Protein AF-B9RY18-F1 (afdb_monomer_lite)

InterPro domains:
  IPR007378 Tic22-like [PF04278] (4-85)
  IPR007378 Tic22-like [PTHR33926] (4-86)

Organism: Ricinus communis (NCBI:txid3988)

Sequence (88 aa):
MFEFQSRSLVLKSENKSYRPVFFRKEDLEKSLLRASRQQKKLNPAFRQGDIQVAVFEEIIKSMKESSTSTWDDVVFIPPGFDVSTGTA

pLDDT: mean 84.53, std 12.66, range [35.47, 96.19]

Foldseek 3Di:
DKKKFFPLDWADDDPDIATEIEPDPVLRVVRQVVVCVVVVHDRCCVPPPRIDMDDPVVVVVCVVVDPDCPCVRYDYAYPPRNRDRDDD

Secondary structure (DSSP, 8-state):
-EEEEETT--EEETTEEEEEEES-HHHHHHHHHHHHHHTTS--GGGSTT-EEEEEHHHHHHHHHH--SGGGTTEEEE-TT----PPP-

Radius of gyration: 13.24 Å; chains: 1; bounding box: 27×28×33 Å

Structure (mmCIF, N/CA/C/O backbone):
data_AF-B9RY18-F1
#
_entry.id   AF-B9RY18-F1
#
loop_
_atom_site.group_PDB
_atom_site.id
_atom_site.type_symbol
_atom_site.label_atom_id
_atom_site.label_alt_id
_atom_site.label_comp_id
_atom_site.label_asym_id
_atom_site.label_entity_id
_atom_site.label_seq_id
_atom_site.pdbx_PDB_ins_code
_atom_site.Cartn_x
_atom_site.Cartn_y
_atom_site.Cartn_z
_atom_site.occupancy
_atom_site.B_iso_or_equiv
_atom_site.auth_seq_id
_atom_site.auth_comp_id
_atom_site.auth_asym_id
_atom_site.auth_atom_id
_atom_site.pdbx_PDB_model_num
ATOM 1 N N . MET A 1 1 ? 7.121 -7.382 -8.811 1.00 90.06 1 MET A N 1
ATOM 2 C CA . MET A 1 1 ? 6.567 -7.496 -7.431 1.00 90.06 1 MET A CA 1
ATOM 3 C C . MET A 1 1 ? 5.075 -7.172 -7.488 1.00 90.06 1 MET A C 1
ATOM 5 O O . MET A 1 1 ? 4.701 -6.409 -8.370 1.00 90.06 1 MET A O 1
ATOM 9 N N . PHE A 1 2 ? 4.213 -7.767 -6.653 1.00 93.88 2 PHE A N 1
ATOM 10 C CA . PHE A 1 2 ? 2.777 -7.442 -6.666 1.00 93.88 2 PHE A CA 1
ATOM 11 C C . PHE A 1 2 ? 2.413 -6.487 -5.536 1.00 93.88 2 PHE A C 1
ATOM 13 O O . PHE A 1 2 ? 2.802 -6.710 -4.394 1.00 93.88 2 PHE A O 1
ATOM 20 N N . GLU A 1 3 ? 1.599 -5.497 -5.874 1.00 95.44 3 GLU A N 1
ATOM 21 C CA . GLU A 1 3 ? 0.999 -4.553 -4.947 1.00 95.44 3 GLU A CA 1
ATOM 22 C C . GLU A 1 3 ? -0.496 -4.814 -4.793 1.00 95.44 3 GLU A C 1
ATOM 24 O O . GLU A 1 3 ? -1.181 -5.208 -5.743 1.00 95.44 3 GLU A O 1
ATOM 29 N N . PHE A 1 4 ? -1.011 -4.529 -3.603 1.00 94.75 4 PHE A N 1
ATOM 30 C CA . PHE A 1 4 ? -2.398 -4.737 -3.221 1.00 94.75 4 PHE A CA 1
ATOM 31 C C . PHE A 1 4 ? -3.039 -3.414 -2.809 1.00 94.75 4 PHE A C 1
ATOM 33 O O . PHE A 1 4 ? -2.487 -2.657 -2.012 1.0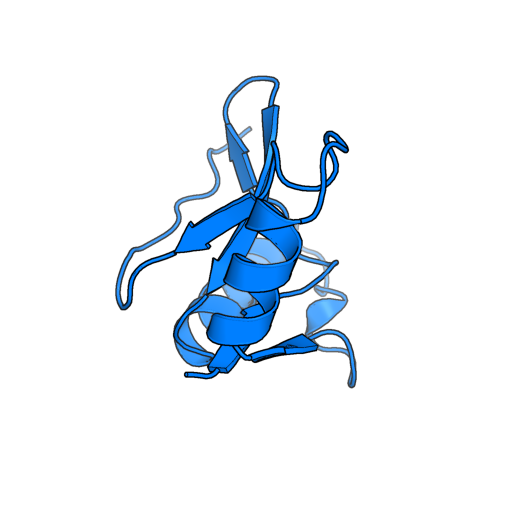0 94.75 4 PHE A O 1
ATOM 40 N N . GLN A 1 5 ? -4.238 -3.143 -3.313 1.00 92.88 5 GLN A N 1
ATOM 41 C CA . GLN A 1 5 ? -5.009 -1.952 -2.951 1.00 92.88 5 GLN A CA 1
ATOM 42 C C . GLN A 1 5 ? -6.501 -2.271 -2.843 1.00 92.88 5 GLN A C 1
ATOM 44 O O . GLN A 1 5 ? -6.972 -3.291 -3.345 1.00 92.88 5 GLN A O 1
ATOM 49 N N . SER A 1 6 ? -7.260 -1.376 -2.219 1.00 90.81 6 SER A N 1
ATOM 50 C CA . SER A 1 6 ? -8.719 -1.456 -2.127 1.00 90.81 6 SER A CA 1
ATOM 51 C C . SER A 1 6 ? -9.314 -0.058 -2.261 1.00 90.81 6 SER A C 1
ATOM 53 O O . SER A 1 6 ? -8.827 0.890 -1.648 1.00 90.81 6 SER A O 1
ATOM 55 N N . ARG A 1 7 ? -10.404 0.074 -3.028 1.00 87.44 7 ARG A N 1
ATOM 56 C CA . ARG A 1 7 ? -11.156 1.343 -3.134 1.00 87.44 7 ARG A CA 1
ATOM 57 C C . ARG A 1 7 ? -11.944 1.662 -1.863 1.00 87.44 7 ARG A C 1
ATOM 59 O O . ARG A 1 7 ? -12.365 2.798 -1.667 1.00 87.44 7 ARG A O 1
ATOM 66 N N . SER A 1 8 ? -12.135 0.662 -1.011 1.00 86.06 8 SER A N 1
ATOM 67 C CA . SER A 1 8 ? -12.827 0.769 0.269 1.00 86.06 8 SER A CA 1
ATOM 68 C C . SER A 1 8 ? -11.901 1.225 1.406 1.00 86.06 8 SER A C 1
ATOM 70 O O . SER A 1 8 ? -12.363 1.409 2.535 1.00 86.06 8 SER A O 1
ATOM 72 N N . LEU A 1 9 ? -10.605 1.432 1.131 1.00 87.81 9 LEU A N 1
ATOM 73 C CA . LEU A 1 9 ? -9.628 1.916 2.100 1.00 87.81 9 LEU A CA 1
ATOM 74 C C . LEU A 1 9 ? -9.024 3.249 1.659 1.00 87.81 9 LEU A C 1
ATOM 76 O O . LEU A 1 9 ? -8.397 3.356 0.611 1.00 87.81 9 LEU A O 1
ATOM 80 N N . VAL A 1 10 ? -9.171 4.258 2.511 1.00 89.12 10 VAL A N 1
ATOM 81 C CA . VAL A 1 10 ? -8.561 5.577 2.339 1.00 89.12 10 VAL A CA 1
ATOM 82 C C . VAL A 1 10 ? -7.925 5.968 3.662 1.00 89.12 10 VAL A C 1
ATOM 84 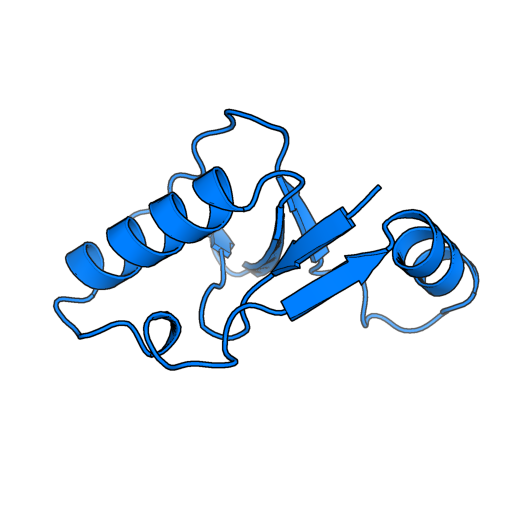O O . VAL A 1 10 ? -8.550 5.838 4.719 1.00 89.12 10 VAL A O 1
ATOM 87 N N . LEU A 1 11 ? -6.686 6.450 3.612 1.00 88.38 11 LEU A N 1
ATOM 88 C CA . LEU A 1 11 ? -6.008 7.007 4.775 1.00 88.38 11 LEU A CA 1
ATOM 89 C C . LEU A 1 11 ? -6.330 8.485 4.872 1.00 88.38 11 LEU A C 1
ATOM 91 O O . LEU A 1 11 ? -6.215 9.206 3.889 1.00 88.38 11 LEU A O 1
ATOM 95 N N . LYS A 1 12 ? -6.714 8.942 6.057 1.00 87.06 12 LYS A N 1
ATOM 96 C CA . LYS A 1 12 ? -6.936 10.362 6.317 1.00 87.06 12 LYS A CA 1
ATOM 97 C C . LYS A 1 12 ? -5.860 10.861 7.263 1.00 87.06 12 LYS A C 1
ATOM 99 O O . LYS A 1 12 ? -5.639 10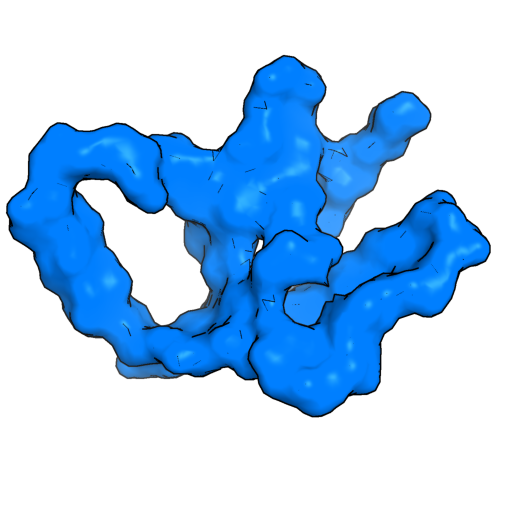.252 8.307 1.00 87.06 12 LYS A O 1
ATOM 104 N N . SER A 1 13 ? -5.217 11.957 6.884 1.00 83.56 13 SER A N 1
ATOM 105 C CA . SER A 1 13 ? -4.320 12.719 7.744 1.00 83.56 13 SER A CA 1
ATOM 106 C C . SER A 1 13 ? -4.693 14.182 7.609 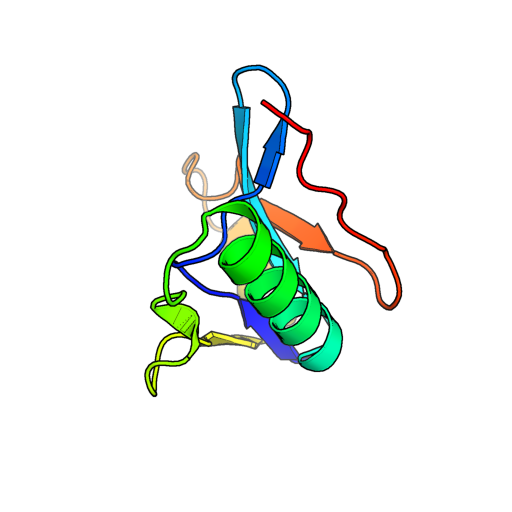1.00 83.56 13 SER A C 1
ATOM 108 O O . SER A 1 13 ? -4.601 14.742 6.515 1.00 83.56 13 SER A O 1
ATOM 110 N N . GLU A 1 14 ? -5.132 14.783 8.712 1.00 83.38 14 GLU A N 1
ATOM 111 C CA . GLU A 1 14 ? -5.635 16.159 8.740 1.00 83.38 14 GLU A CA 1
ATOM 112 C C . GLU A 1 14 ? -6.706 16.382 7.649 1.00 83.38 14 GLU A C 1
ATOM 114 O O . GLU A 1 14 ? -7.732 15.703 7.634 1.00 83.38 14 GLU A O 1
ATOM 119 N N . ASN A 1 15 ? -6.444 17.287 6.701 1.00 85.50 15 ASN A N 1
ATOM 120 C CA . ASN A 1 15 ? -7.340 17.636 5.597 1.00 85.50 15 ASN A CA 1
ATOM 121 C C . ASN A 1 15 ? -7.024 16.895 4.288 1.00 85.50 15 ASN A C 1
ATOM 123 O O . ASN A 1 15 ? -7.573 17.238 3.241 1.00 85.50 15 ASN A O 1
ATOM 127 N N . LYS A 1 16 ? -6.132 15.897 4.318 1.00 88.81 16 LYS A N 1
ATOM 128 C CA . LYS A 1 16 ? -5.738 15.123 3.136 1.00 88.81 16 LYS A CA 1
ATOM 129 C C . LYS A 1 16 ? -6.166 13.668 3.249 1.00 88.81 16 LYS A C 1
ATOM 131 O O . LYS A 1 16 ? -6.135 13.053 4.316 1.00 88.81 16 LYS A O 1
ATOM 136 N N . SER A 1 17 ? -6.580 13.131 2.109 1.00 90.75 17 SER A N 1
ATOM 137 C CA . SER A 1 17 ? -6.904 11.723 1.923 1.00 90.75 17 SER A CA 1
ATOM 138 C C . SER A 1 17 ? -5.868 11.104 0.997 1.00 90.75 17 SER A C 1
ATOM 140 O O . SER A 1 17 ? -5.500 11.729 0.009 1.00 90.75 17 SER A O 1
ATOM 142 N N . TYR A 1 18 ? -5.420 9.898 1.322 1.00 92.00 18 TYR A N 1
ATOM 143 C CA . TYR A 1 18 ? -4.422 9.157 0.564 1.00 92.00 18 TYR A CA 1
ATOM 144 C C . TYR A 1 18 ? -4.939 7.762 0.226 1.00 92.00 18 TYR A C 1
ATOM 146 O O . TYR A 1 18 ? -5.638 7.132 1.029 1.00 92.00 18 TYR A O 1
ATOM 154 N N . ARG A 1 19 ? -4.563 7.268 -0.952 1.00 92.94 19 ARG A N 1
ATOM 155 C CA . ARG A 1 19 ? -4.821 5.909 -1.423 1.00 92.94 19 ARG A CA 1
ATOM 156 C C . ARG A 1 19 ? -3.623 5.020 -1.091 1.00 92.94 19 ARG A C 1
ATOM 158 O O . ARG A 1 19 ? -2.566 5.172 -1.707 1.00 92.94 19 ARG A O 1
ATOM 165 N N . PRO A 1 20 ? -3.760 4.111 -0.113 1.00 93.94 20 PRO A N 1
ATOM 166 C CA . PRO A 1 20 ? -2.667 3.238 0.270 1.00 93.94 20 PRO A CA 1
ATOM 167 C C . PRO A 1 20 ? -2.488 2.087 -0.725 1.00 93.94 20 PRO A C 1
ATOM 169 O O . PRO A 1 20 ? -3.461 1.466 -1.159 1.00 93.94 20 PRO A O 1
ATOM 172 N N . VAL A 1 21 ? -1.231 1.776 -1.025 1.00 95.31 21 VAL A N 1
ATOM 173 C CA . VAL A 1 21 ? -0.794 0.635 -1.835 1.00 95.31 21 VAL A CA 1
ATOM 174 C C . VAL A 1 21 ? 0.133 -0.225 -0.980 1.00 95.31 21 VAL A C 1
ATOM 176 O O . VAL A 1 21 ? 1.109 0.278 -0.431 1.00 95.31 21 VAL A O 1
ATOM 179 N N . PHE A 1 22 ? -0.196 -1.503 -0.814 1.00 95.31 22 PHE A N 1
ATOM 180 C CA . PHE A 1 22 ? 0.486 -2.412 0.105 1.00 95.31 22 PHE A CA 1
ATOM 181 C C . PHE A 1 22 ? 1.323 -3.444 -0.646 1.00 95.31 22 PHE A C 1
ATOM 183 O O . PHE A 1 22 ? 0.797 -4.151 -1.501 1.00 95.31 22 PHE A O 1
ATOM 190 N N . PHE A 1 23 ? 2.559 -3.658 -0.192 1.00 95.06 23 PHE A N 1
ATOM 191 C CA . PHE A 1 23 ? 3.427 -4.738 -0.686 1.00 95.06 23 PHE A CA 1
ATOM 192 C C . PHE A 1 23 ? 2.972 -6.137 -0.240 1.00 95.06 23 PHE A C 1
ATOM 194 O O . PHE A 1 23 ? 3.471 -7.158 -0.715 1.00 95.06 23 PHE A O 1
ATOM 201 N N . ARG A 1 24 ? 2.058 -6.199 0.735 1.00 94.00 24 ARG A N 1
ATOM 202 C CA . ARG A 1 24 ? 1.608 -7.427 1.390 1.00 94.00 24 ARG A CA 1
ATOM 203 C C . ARG A 1 24 ? 0.095 -7.451 1.523 1.00 94.00 24 ARG A C 1
ATOM 205 O O . ARG A 1 24 ? -0.506 -6.535 2.087 1.00 94.00 24 ARG A O 1
ATOM 212 N N . LYS A 1 25 ? -0.519 -8.526 1.034 1.00 92.38 25 LYS A N 1
ATOM 213 C CA . LYS A 1 25 ? -1.972 -8.724 1.091 1.00 92.38 25 LYS A CA 1
ATOM 214 C C . LYS A 1 25 ? -2.472 -8.749 2.532 1.00 92.38 25 LYS A C 1
ATOM 216 O O . LYS A 1 25 ? -3.507 -8.157 2.822 1.00 92.38 25 LYS A O 1
ATOM 221 N N . GLU A 1 26 ? -1.717 -9.375 3.432 1.00 92.56 26 GLU A N 1
ATOM 222 C CA . GLU A 1 26 ? -2.072 -9.471 4.846 1.00 92.56 26 GLU A CA 1
ATOM 223 C C . GLU A 1 26 ? -2.130 -8.101 5.538 1.00 92.56 26 GLU A C 1
ATOM 225 O O . GLU A 1 26 ? -2.982 -7.883 6.402 1.00 92.56 26 GLU A O 1
ATOM 230 N N . ASP A 1 27 ? -1.277 -7.156 5.128 1.00 92.38 27 ASP A N 1
ATOM 231 C CA . ASP A 1 27 ? -1.259 -5.808 5.696 1.00 92.38 27 ASP A CA 1
ATOM 232 C C . ASP A 1 27 ? -2.500 -5.021 5.235 1.00 92.38 27 ASP A C 1
ATOM 234 O O . ASP A 1 27 ? -3.172 -4.395 6.060 1.00 92.38 27 ASP A O 1
ATOM 238 N N . LEU A 1 28 ? -2.886 -5.145 3.957 1.00 91.50 28 LEU A N 1
ATOM 239 C CA . LEU A 1 28 ? -4.135 -4.577 3.437 1.00 91.50 28 LEU A CA 1
ATOM 240 C C . LEU A 1 28 ? -5.361 -5.150 4.167 1.00 91.50 28 LEU A C 1
ATOM 242 O O . LEU A 1 28 ? -6.224 -4.399 4.628 1.00 91.50 28 LEU A O 1
ATOM 246 N N . GLU A 1 29 ? -5.446 -6.475 4.299 1.00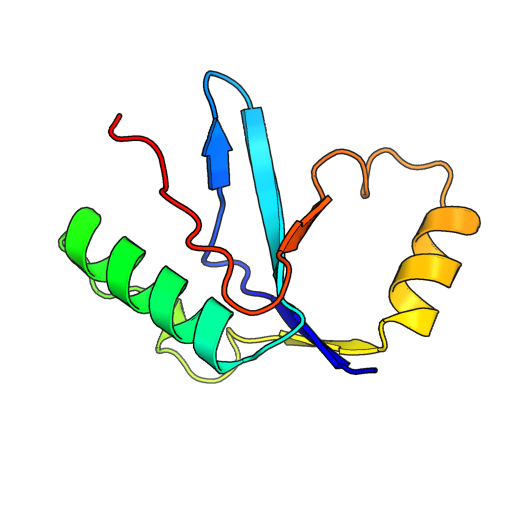 89.81 29 GLU A N 1
ATOM 247 C CA . GLU A 1 29 ? -6.568 -7.155 4.960 1.00 89.81 29 GLU A CA 1
ATOM 248 C C . GLU A 1 29 ? -6.700 -6.749 6.435 1.00 89.81 29 GLU A C 1
ATOM 250 O O . GLU A 1 29 ? -7.808 -6.479 6.915 1.00 89.81 29 GLU A O 1
ATOM 255 N N . LYS A 1 30 ? -5.575 -6.622 7.151 1.00 89.75 30 LYS A N 1
ATOM 256 C CA . LYS A 1 30 ? -5.545 -6.128 8.534 1.00 89.75 30 LYS A CA 1
ATOM 257 C C . LYS A 1 30 ? -6.073 -4.693 8.626 1.00 89.75 30 LYS A C 1
ATOM 259 O O . LYS A 1 30 ? -6.905 -4.405 9.496 1.00 89.75 30 LYS A O 1
ATOM 264 N N . SER A 1 31 ? -5.643 -3.800 7.731 1.00 88.56 31 SER A N 1
ATOM 265 C CA . SER A 1 31 ? -6.128 -2.414 7.686 1.00 88.56 31 SER A CA 1
ATOM 266 C C . SER A 1 31 ? -7.627 -2.333 7.382 1.00 88.56 31 SER A C 1
ATOM 268 O O . SER A 1 31 ? -8.346 -1.577 8.041 1.00 88.56 31 SER A O 1
ATOM 270 N N . LEU A 1 32 ? -8.131 -3.153 6.456 1.00 87.25 32 LEU A N 1
ATOM 271 C CA . LEU A 1 32 ? -9.555 -3.235 6.117 1.00 87.25 32 LEU A CA 1
ATOM 272 C C . LEU A 1 32 ? -10.416 -3.715 7.289 1.00 87.25 32 LEU A C 1
ATOM 274 O O . LEU A 1 32 ? -11.468 -3.126 7.571 1.00 87.25 32 LEU A O 1
ATOM 278 N N . LEU A 1 33 ? -9.955 -4.747 8.000 1.00 85.81 33 LEU A N 1
ATOM 279 C CA . LEU A 1 33 ? -10.613 -5.262 9.198 1.00 85.81 33 LEU A CA 1
ATOM 280 C C . LEU A 1 33 ? -10.657 -4.205 10.307 1.00 85.81 33 LEU A C 1
ATOM 282 O O . LEU A 1 33 ? -11.703 -4.001 10.929 1.00 85.81 33 LEU A O 1
ATOM 286 N N . ARG A 1 34 ? -9.544 -3.498 10.536 1.00 84.81 34 ARG A N 1
ATOM 287 C CA . ARG A 1 34 ? -9.469 -2.405 11.516 1.00 84.81 34 ARG A CA 1
ATOM 288 C C . ARG A 1 34 ? -10.440 -1.275 11.165 1.00 84.81 34 ARG A C 1
ATOM 290 O O . ARG A 1 34 ? -11.206 -0.856 12.032 1.00 84.81 34 ARG A O 1
ATOM 297 N N . ALA A 1 35 ? -10.469 -0.842 9.904 1.00 83.00 35 ALA A N 1
ATOM 298 C CA . ALA A 1 35 ? -11.385 0.195 9.431 1.00 83.00 35 ALA A CA 1
ATOM 299 C C . ALA A 1 35 ? -12.862 -0.212 9.596 1.00 83.00 35 ALA A C 1
ATOM 301 O O . ALA A 1 35 ? -13.669 0.588 10.070 1.00 83.00 35 ALA A O 1
ATOM 302 N N . SER A 1 36 ? -13.208 -1.472 9.298 1.00 81.62 36 SER A N 1
ATOM 303 C CA . SER A 1 36 ? -14.562 -2.013 9.510 1.00 81.62 36 SER A CA 1
ATOM 304 C C . SER A 1 36 ? -15.003 -1.890 10.970 1.00 81.62 36 SER A C 1
ATOM 306 O O . SER A 1 36 ? -16.105 -1.419 11.260 1.00 81.62 36 SER A O 1
ATOM 308 N N . ARG A 1 37 ? -14.118 -2.281 11.898 1.00 83.31 37 ARG A N 1
ATOM 309 C CA . ARG A 1 37 ? -14.379 -2.224 13.343 1.00 83.31 37 ARG A CA 1
ATOM 310 C C . ARG A 1 37 ? -14.574 -0.788 13.823 1.00 83.31 37 ARG A C 1
ATOM 312 O O . ARG A 1 37 ? -15.510 -0.528 14.573 1.00 83.31 37 ARG A O 1
ATOM 319 N N . GLN A 1 38 ? -13.735 0.142 13.366 1.00 79.19 38 GLN A N 1
ATOM 320 C CA . GLN A 1 38 ? -13.835 1.557 13.738 1.00 79.19 38 GLN A CA 1
ATOM 321 C C . GLN A 1 38 ? -15.134 2.203 13.245 1.00 79.19 38 GLN A C 1
ATOM 323 O O . GLN A 1 38 ? -15.777 2.937 13.989 1.00 79.19 38 GLN A O 1
ATOM 328 N N . GLN A 1 39 ? -15.555 1.903 12.015 1.00 75.19 39 GLN A N 1
ATOM 329 C CA . GLN A 1 39 ? -16.762 2.489 11.428 1.00 75.19 39 GLN A CA 1
ATOM 330 C C . GLN A 1 39 ? -18.064 1.831 11.918 1.00 75.19 39 GLN A C 1
ATOM 332 O O . GLN A 1 39 ? -19.143 2.273 11.523 1.00 75.19 39 GLN A O 1
ATOM 337 N N . LYS A 1 40 ? -17.983 0.773 12.748 1.00 74.00 40 LYS A N 1
ATOM 338 C CA . LYS A 1 40 ? -19.117 -0.074 13.178 1.00 74.00 40 LYS A CA 1
ATOM 339 C C . LYS A 1 40 ? -20.016 -0.509 12.008 1.00 74.00 40 LYS A C 1
ATOM 341 O O . LYS A 1 40 ? -21.224 -0.671 12.158 1.00 74.00 40 LYS A O 1
ATOM 346 N N . LYS A 1 41 ? -19.422 -0.679 10.828 1.00 69.50 41 LYS A N 1
ATOM 347 C CA . LYS A 1 41 ? -20.094 -1.064 9.585 1.00 69.50 41 LYS A CA 1
ATOM 348 C C . LYS A 1 41 ? -19.321 -2.205 8.945 1.00 69.50 41 LYS A C 1
ATOM 350 O O . LYS A 1 41 ? -18.094 -2.269 9.041 1.00 69.50 41 LYS A O 1
ATOM 355 N N . LEU A 1 42 ? -20.047 -3.095 8.275 1.00 65.44 42 LEU A N 1
ATOM 356 C CA . LEU A 1 42 ? -19.442 -4.095 7.401 1.00 65.44 42 LEU A CA 1
ATOM 357 C C . LEU A 1 42 ? -18.656 -3.363 6.315 1.00 65.44 42 LEU A C 1
ATOM 359 O O . LEU A 1 42 ? -19.235 -2.595 5.545 1.00 65.44 42 LEU A O 1
ATOM 363 N N . ASN A 1 43 ? -17.339 -3.570 6.285 1.00 66.12 43 ASN A N 1
ATOM 364 C CA . ASN A 1 43 ? -16.506 -2.973 5.257 1.00 66.12 43 ASN A CA 1
ATOM 365 C C . ASN A 1 43 ? -16.836 -3.648 3.914 1.00 66.12 43 ASN A C 1
ATOM 367 O O . ASN A 1 43 ? -16.731 -4.877 3.821 1.00 66.12 43 ASN A O 1
ATOM 371 N N . PRO A 1 44 ? -17.237 -2.888 2.876 1.00 64.69 44 PRO A N 1
ATOM 372 C CA . PRO A 1 44 ? -17.465 -3.439 1.544 1.00 64.69 44 PRO A CA 1
ATOM 373 C C . PRO A 1 44 ? -16.239 -4.167 0.978 1.00 64.69 44 PRO A C 1
ATOM 375 O O . PRO A 1 44 ? -16.410 -4.964 0.066 1.00 64.69 44 PRO A O 1
ATOM 378 N N . ALA A 1 45 ? -15.053 -4.000 1.567 1.00 63.03 45 ALA A N 1
ATOM 379 C CA . ALA A 1 45 ? -13.854 -4.741 1.208 1.00 63.03 45 ALA A CA 1
ATOM 380 C C . ALA A 1 45 ? -13.874 -6.250 1.461 1.00 63.03 45 ALA A C 1
ATOM 382 O O . ALA A 1 45 ? -13.053 -6.975 0.908 1.00 63.03 45 ALA A O 1
ATOM 383 N N . PHE A 1 46 ? -14.824 -6.747 2.256 1.00 64.81 46 PHE A N 1
ATOM 384 C CA . PHE A 1 46 ? -15.075 -8.187 2.355 1.00 64.81 46 PHE A CA 1
ATOM 385 C C . PHE A 1 46 ? -15.917 -8.722 1.186 1.00 64.81 46 PHE A C 1
ATOM 387 O O . PHE A 1 46 ? -16.185 -9.921 1.119 1.00 64.81 46 PHE A O 1
ATOM 394 N N . ARG A 1 47 ? -16.353 -7.857 0.258 1.00 67.81 47 ARG A N 1
ATOM 395 C CA . ARG A 1 47 ? -16.980 -8.282 -0.995 1.00 67.81 47 ARG A CA 1
ATOM 396 C C . ARG A 1 47 ? -15.902 -8.754 -1.962 1.00 67.81 47 ARG A C 1
ATOM 398 O O . ARG A 1 47 ? -14.846 -8.140 -2.110 1.00 67.81 47 ARG A O 1
ATOM 405 N N . GLN A 1 48 ? -16.200 -9.846 -2.651 1.00 63.03 48 GLN A N 1
ATOM 406 C CA . GLN A 1 48 ? -15.343 -10.385 -3.697 1.00 63.03 48 GLN A CA 1
ATOM 407 C C . GLN A 1 48 ? -15.081 -9.312 -4.771 1.00 63.03 48 GLN A C 1
ATOM 409 O O . GLN A 1 48 ? -16.019 -8.692 -5.267 1.00 63.03 48 GLN A O 1
ATOM 414 N N . GLY A 1 49 ? -13.807 -9.091 -5.110 1.00 69.19 49 GLY A N 1
ATOM 415 C CA . GLY A 1 49 ? -13.381 -8.129 -6.137 1.00 69.19 49 GLY A CA 1
ATOM 416 C C . GLY A 1 49 ? -12.977 -6.737 -5.635 1.00 69.19 49 GLY A C 1
ATOM 417 O O . GLY A 1 49 ? -12.585 -5.904 -6.449 1.00 69.19 49 GLY A O 1
ATOM 418 N N . ASP A 1 50 ? -13.034 -6.465 -4.328 1.00 82.69 50 ASP A N 1
ATOM 419 C CA . ASP A 1 50 ? -12.620 -5.157 -3.795 1.00 82.69 50 ASP A CA 1
ATOM 420 C C . ASP A 1 50 ? -11.093 -5.006 -3.651 1.00 82.69 50 ASP A C 1
ATOM 422 O O . ASP A 1 50 ? -10.563 -3.905 -3.817 1.00 82.69 50 ASP A O 1
ATOM 426 N N . ILE A 1 51 ? -10.378 -6.114 -3.421 1.00 89.56 51 ILE A N 1
ATOM 427 C CA . ILE A 1 51 ? -8.911 -6.147 -3.456 1.00 89.56 51 ILE A CA 1
ATOM 428 C C . ILE A 1 51 ? -8.450 -6.213 -4.911 1.00 89.56 51 ILE A C 1
ATOM 430 O O . ILE A 1 51 ? -8.748 -7.168 -5.630 1.00 89.56 51 ILE A O 1
ATOM 434 N N . GLN A 1 52 ? -7.685 -5.208 -5.321 1.00 91.50 52 GLN A N 1
ATOM 435 C CA . GLN A 1 52 ? -7.053 -5.121 -6.631 1.00 91.50 52 GLN A CA 1
ATOM 436 C C . GLN A 1 52 ? -5.567 -5.436 -6.504 1.00 91.50 52 GLN A C 1
ATOM 438 O O . GLN A 1 52 ? -4.922 -5.038 -5.532 1.00 91.50 52 GLN A O 1
ATOM 443 N N . VAL A 1 53 ? -5.044 -6.137 -7.507 1.00 94.38 53 VAL A N 1
ATOM 444 C CA . VAL A 1 53 ? -3.636 -6.523 -7.612 1.00 94.38 53 VAL A CA 1
ATOM 445 C C . VAL A 1 53 ? -3.035 -5.808 -8.812 1.00 94.38 53 VAL A C 1
ATOM 447 O O . VAL A 1 53 ? -3.653 -5.769 -9.875 1.00 94.38 53 VAL A O 1
ATOM 450 N N . ALA A 1 54 ? -1.846 -5.250 -8.645 1.00 93.44 54 ALA A N 1
ATOM 451 C CA . ALA A 1 54 ? -1.105 -4.594 -9.713 1.00 93.44 54 ALA A CA 1
ATOM 452 C C . ALA A 1 54 ? 0.378 -4.967 -9.645 1.00 93.44 54 ALA A C 1
ATOM 454 O O . ALA A 1 54 ? 0.878 -5.377 -8.598 1.00 93.44 54 ALA A O 1
ATOM 455 N N . VAL A 1 55 ? 1.085 -4.842 -10.765 1.00 96.19 55 VAL A N 1
ATOM 456 C CA . VAL A 1 55 ? 2.532 -5.062 -10.820 1.00 96.19 55 VAL A CA 1
ATOM 457 C C . VAL A 1 55 ? 3.234 -3.760 -10.441 1.00 96.19 55 VAL A C 1
ATOM 459 O O . VAL A 1 55 ? 2.991 -2.722 -11.054 1.00 96.19 55 VAL A O 1
ATOM 462 N N . PHE A 1 56 ? 4.110 -3.801 -9.437 1.00 94.25 56 PHE A N 1
ATOM 463 C CA . PHE A 1 56 ? 4.816 -2.622 -8.925 1.00 94.25 56 PHE A CA 1
ATOM 464 C C . PHE A 1 56 ? 5.550 -1.864 -10.035 1.00 94.25 56 PHE A C 1
ATOM 466 O O . PHE A 1 56 ? 5.455 -0.645 -10.153 1.00 94.25 56 PHE A O 1
ATOM 473 N N . GLU A 1 57 ? 6.234 -2.600 -10.903 1.00 95.12 57 GLU A N 1
ATOM 474 C CA . GLU A 1 57 ? 7.001 -2.052 -12.012 1.00 95.12 57 GLU A CA 1
ATOM 475 C C . GLU A 1 57 ? 6.107 -1.291 -13.011 1.00 95.12 57 GLU A C 1
ATOM 477 O O . GLU A 1 57 ? 6.506 -0.243 -13.522 1.00 95.12 57 GLU A O 1
ATOM 482 N N . GLU A 1 58 ? 4.875 -1.756 -13.240 1.00 93.75 58 GLU A N 1
ATOM 483 C CA . GLU A 1 58 ? 3.890 -1.065 -14.082 1.00 93.75 58 GLU A CA 1
ATOM 484 C C . GLU A 1 58 ? 3.341 0.197 -13.409 1.00 93.75 58 GLU A C 1
ATOM 486 O O . GLU A 1 58 ? 3.140 1.211 -14.082 1.00 93.75 58 GLU A O 1
ATOM 491 N N . ILE A 1 59 ? 3.150 0.171 -12.084 1.00 92.38 59 ILE A N 1
ATOM 492 C CA . ILE A 1 59 ? 2.752 1.351 -11.304 1.00 92.38 59 ILE A CA 1
ATOM 493 C C . ILE A 1 59 ? 3.826 2.434 -11.422 1.00 92.38 59 ILE A C 1
ATOM 495 O O . ILE A 1 59 ? 3.518 3.560 -11.807 1.00 92.38 59 ILE A O 1
ATOM 499 N N . ILE A 1 60 ? 5.091 2.097 -11.155 1.00 92.88 60 ILE A N 1
ATOM 500 C CA . ILE A 1 60 ? 6.202 3.057 -11.224 1.00 92.88 60 ILE A CA 1
ATOM 501 C C . ILE A 1 60 ? 6.386 3.590 -12.647 1.00 92.88 60 ILE A C 1
ATOM 503 O O . ILE A 1 60 ? 6.611 4.786 -12.835 1.00 92.88 60 ILE A O 1
ATOM 507 N N . LYS A 1 61 ? 6.258 2.732 -13.665 1.00 94.12 61 LYS A N 1
ATOM 508 C CA . LYS A 1 61 ? 6.281 3.168 -15.065 1.00 94.12 61 LYS A CA 1
ATOM 509 C C . LYS A 1 61 ? 5.164 4.179 -15.346 1.00 94.12 61 LYS A C 1
ATOM 511 O O . LYS A 1 61 ? 5.443 5.259 -15.858 1.00 94.12 61 LYS A O 1
ATOM 516 N N . SER A 1 62 ? 3.939 3.871 -14.927 1.00 91.81 62 SER A N 1
ATOM 517 C CA . SER A 1 62 ? 2.778 4.747 -15.110 1.00 91.81 62 SER A CA 1
ATOM 518 C C . SER A 1 62 ? 2.915 6.072 -14.355 1.00 91.81 62 SER A C 1
ATOM 520 O O . SER A 1 62 ? 2.509 7.109 -14.871 1.00 91.81 62 SER A O 1
ATOM 522 N N . MET A 1 63 ? 3.522 6.068 -13.163 1.00 91.94 63 MET A N 1
ATOM 523 C CA . MET A 1 63 ? 3.845 7.285 -12.408 1.00 91.94 63 MET A CA 1
ATOM 524 C C . MET A 1 63 ? 4.846 8.171 -13.155 1.00 91.94 63 MET A C 1
ATOM 526 O O . MET A 1 63 ? 4.683 9.384 -13.185 1.00 91.94 63 MET A O 1
ATOM 530 N N . LYS A 1 64 ? 5.870 7.576 -13.779 1.00 91.50 64 LYS A N 1
ATOM 531 C CA . LYS A 1 64 ? 6.882 8.316 -14.550 1.00 91.50 64 LYS A CA 1
ATOM 532 C C . LYS A 1 64 ? 6.333 8.894 -15.854 1.00 91.50 64 LYS A C 1
ATOM 534 O O . LYS A 1 64 ? 6.786 9.947 -16.287 1.00 91.50 64 LYS A O 1
ATOM 539 N N . GLU A 1 65 ? 5.424 8.173 -16.503 1.00 92.62 65 GLU A N 1
ATOM 540 C CA . GLU A 1 65 ? 4.851 8.544 -17.803 1.00 92.62 65 GLU A CA 1
ATOM 541 C C . GLU A 1 65 ? 3.655 9.501 -17.669 1.00 92.62 65 GLU A C 1
ATOM 543 O O . GLU A 1 65 ? 3.352 10.253 -18.593 1.00 92.62 65 GLU A O 1
ATOM 548 N N . SER A 1 66 ? 2.982 9.501 -16.516 1.00 87.50 66 SER A N 1
ATOM 549 C CA . SER A 1 66 ? 1.849 10.380 -16.233 1.00 87.50 66 SER A CA 1
ATOM 550 C C . SER A 1 66 ? 2.304 11.749 -15.734 1.00 87.50 66 SER A C 1
ATOM 552 O O . SER A 1 66 ? 2.935 11.865 -14.691 1.00 87.50 66 SER A O 1
ATOM 554 N N . SER A 1 67 ? 1.851 12.806 -16.402 1.00 80.94 67 SER A N 1
ATOM 555 C CA . SER A 1 67 ? 1.934 14.195 -15.926 1.00 80.94 67 SER A CA 1
ATOM 556 C C . SER A 1 67 ? 0.674 14.660 -15.179 1.00 80.94 67 SER A C 1
ATOM 558 O O . SER A 1 67 ? 0.544 15.834 -14.838 1.00 80.94 67 SER A O 1
ATOM 560 N N . THR A 1 68 ? -0.277 13.752 -14.940 1.00 80.56 68 THR A N 1
ATOM 561 C CA . THR A 1 68 ? -1.526 14.041 -14.222 1.00 80.56 68 THR A CA 1
ATOM 562 C C . THR A 1 68 ? -1.351 13.920 -12.708 1.00 80.56 68 THR A C 1
ATOM 564 O O . THR A 1 68 ? -0.582 13.081 -12.242 1.00 80.56 68 THR A O 1
ATOM 567 N N . SER A 1 69 ? -2.148 14.671 -11.941 1.00 84.19 69 SER A N 1
ATOM 568 C CA . SER A 1 69 ? -2.213 14.617 -10.468 1.00 84.19 69 SER A CA 1
ATOM 569 C C . SER A 1 69 ? -2.798 13.313 -9.904 1.00 84.19 69 SER A C 1
ATOM 571 O O . SER A 1 69 ? -3.001 13.172 -8.701 1.00 84.19 69 SER A O 1
ATOM 573 N N . THR A 1 70 ? -3.059 12.321 -10.762 1.00 87.12 70 THR A N 1
ATOM 574 C CA . THR A 1 70 ? -3.631 11.013 -10.407 1.00 87.12 70 THR A CA 1
ATOM 575 C C . THR A 1 70 ? -2.737 10.195 -9.471 1.00 87.12 70 THR A C 1
ATOM 577 O O . THR A 1 70 ? -3.173 9.164 -8.973 1.00 87.12 70 THR A O 1
ATOM 580 N N . TRP A 1 71 ? -1.490 10.599 -9.233 1.00 91.31 71 TRP A N 1
ATOM 581 C CA . TRP A 1 71 ? -0.557 9.881 -8.359 1.00 91.31 71 TRP A CA 1
ATOM 582 C C . TRP A 1 71 ? -0.211 10.639 -7.071 1.00 91.31 71 TRP A C 1
ATOM 584 O O . TRP A 1 71 ? 0.441 10.065 -6.203 1.00 91.31 71 TRP A O 1
ATOM 594 N N . ASP A 1 72 ? -0.686 11.879 -6.911 1.00 91.06 72 ASP A N 1
ATOM 595 C CA . ASP A 1 72 ? -0.295 12.779 -5.813 1.00 91.06 72 ASP A CA 1
ATOM 596 C C . ASP A 1 72 ? -0.775 12.302 -4.434 1.00 91.06 72 ASP A C 1
ATOM 598 O O . ASP A 1 72 ? -0.211 12.666 -3.401 1.00 91.06 72 ASP A O 1
ATOM 602 N N . ASP A 1 73 ? -1.838 11.500 -4.407 1.00 92.19 73 ASP A N 1
ATOM 603 C CA . ASP A 1 73 ? -2.447 10.952 -3.200 1.00 92.19 73 ASP A CA 1
ATOM 604 C C . ASP A 1 73 ? -2.093 9.474 -2.966 1.00 92.19 73 ASP A C 1
ATOM 606 O O . ASP A 1 73 ? -2.576 8.881 -2.001 1.00 92.19 73 ASP A O 1
ATOM 610 N N . VAL A 1 74 ? -1.262 8.858 -3.813 1.00 92.75 74 VAL A N 1
ATOM 611 C CA . VAL A 1 74 ? -0.852 7.455 -3.655 1.00 92.75 74 VAL A CA 1
ATOM 612 C C . VAL A 1 74 ? 0.315 7.346 -2.682 1.00 92.75 74 VAL A C 1
ATOM 614 O O . VAL A 1 74 ? 1.328 8.025 -2.826 1.00 92.75 74 VAL A O 1
ATOM 617 N N . VAL A 1 75 ? 0.197 6.445 -1.704 1.00 93.50 75 VAL A N 1
ATOM 618 C CA . VAL A 1 75 ? 1.258 6.175 -0.723 1.00 93.50 75 VAL A CA 1
ATOM 619 C C . VAL A 1 75 ? 1.546 4.682 -0.632 1.00 93.50 75 VAL A C 1
ATOM 621 O O . VAL A 1 75 ? 0.632 3.870 -0.494 1.00 93.50 75 VAL A O 1
ATOM 624 N N . PHE A 1 76 ? 2.825 4.316 -0.691 1.00 94.50 76 PHE A N 1
ATOM 625 C CA . PHE A 1 76 ? 3.261 2.934 -0.510 1.00 94.50 76 PHE A CA 1
ATOM 626 C C . PHE A 1 76 ? 3.407 2.609 0.975 1.00 94.50 76 PHE A C 1
ATOM 628 O O . PHE A 1 76 ? 4.016 3.373 1.725 1.00 94.50 76 PHE A O 1
ATOM 635 N N . ILE A 1 77 ? 2.860 1.469 1.391 1.00 94.31 77 ILE A N 1
ATOM 636 C CA . ILE A 1 77 ? 2.864 0.993 2.773 1.00 94.31 77 ILE A CA 1
ATOM 637 C C . ILE A 1 77 ? 3.874 -0.148 2.901 1.00 94.31 77 ILE A C 1
ATOM 639 O O . ILE A 1 77 ? 3.599 -1.244 2.403 1.00 94.31 77 ILE A O 1
ATOM 643 N N . PRO A 1 78 ? 5.028 0.072 3.561 1.00 92.94 78 PRO A N 1
ATOM 644 C CA . PRO A 1 78 ? 6.041 -0.959 3.736 1.00 92.94 78 PRO A CA 1
ATOM 645 C C . PRO A 1 78 ? 5.513 -2.182 4.503 1.00 92.94 78 PRO A C 1
ATOM 647 O O . PRO A 1 78 ? 4.645 -2.037 5.370 1.00 92.94 78 PRO A O 1
ATOM 650 N N . PRO A 1 79 ? 6.080 -3.375 4.259 1.00 91.94 79 PRO A N 1
ATOM 651 C CA . PRO A 1 79 ? 5.769 -4.572 5.030 1.00 91.94 79 PRO A CA 1
ATOM 652 C C . PRO A 1 79 ? 5.881 -4.346 6.541 1.00 91.94 79 PRO A C 1
ATOM 654 O O . PRO A 1 79 ? 6.915 -3.905 7.042 1.00 91.94 79 PRO A O 1
ATOM 657 N N . GLY A 1 80 ? 4.821 -4.680 7.274 1.00 87.94 80 GLY A N 1
ATOM 658 C CA . GLY A 1 80 ? 4.799 -4.603 8.739 1.00 87.94 80 GLY A CA 1
ATOM 659 C C . GLY A 1 80 ? 4.585 -3.196 9.293 1.00 87.94 80 GLY A C 1
ATOM 660 O O . GLY A 1 80 ? 4.564 -3.022 10.512 1.00 87.94 80 GLY A O 1
ATOM 661 N N . PHE A 1 81 ? 4.384 -2.202 8.428 1.00 88.31 81 PHE A N 1
ATOM 662 C CA . PHE A 1 81 ? 4.018 -0.862 8.849 1.00 88.31 81 PHE A CA 1
ATOM 663 C C . PHE A 1 81 ? 2.556 -0.829 9.312 1.00 88.31 81 PHE A C 1
ATOM 665 O O . PHE A 1 81 ? 1.634 -1.124 8.549 1.00 88.31 81 PHE A O 1
ATOM 672 N N . ASP A 1 82 ? 2.330 -0.459 10.574 1.00 78.12 82 ASP A N 1
ATOM 673 C CA . ASP A 1 82 ? 0.977 -0.353 11.116 1.00 78.12 82 ASP A CA 1
ATOM 674 C C . ASP A 1 82 ? 0.387 1.016 10.779 1.00 78.12 82 ASP A C 1
ATOM 676 O O . ASP A 1 82 ? 0.686 2.028 11.414 1.00 78.12 82 ASP A O 1
ATOM 680 N N . VAL A 1 83 ? -0.459 1.053 9.752 1.00 70.19 83 VAL A N 1
ATOM 681 C CA . VAL A 1 83 ? -1.134 2.285 9.357 1.00 70.19 83 VAL A CA 1
ATOM 682 C C . VAL A 1 83 ? -2.265 2.588 10.340 1.00 70.19 83 VAL A C 1
ATOM 684 O O . VAL A 1 83 ? -3.400 2.112 10.212 1.00 70.19 83 VAL A O 1
ATOM 687 N N . SER A 1 84 ? -1.964 3.409 11.339 1.00 64.81 84 SER A N 1
ATOM 688 C CA . SER A 1 84 ? -2.956 4.002 12.223 1.00 64.81 84 SER A CA 1
ATOM 689 C C . SER A 1 84 ? -3.739 5.069 11.457 1.00 64.81 84 SER A C 1
ATOM 691 O O . SER A 1 84 ? -3.301 6.199 11.279 1.00 64.81 84 SER A O 1
ATOM 693 N N . THR A 1 85 ? -4.946 4.725 10.999 1.00 56.69 85 THR A N 1
ATOM 694 C CA . THR A 1 85 ? -5.929 5.756 10.631 1.00 56.69 85 THR A CA 1
ATOM 695 C C . THR A 1 85 ? -6.160 6.618 11.871 1.00 56.69 85 THR A C 1
ATOM 697 O O . THR A 1 85 ? -6.535 6.089 12.928 1.00 56.69 85 THR A O 1
ATOM 700 N N . GLY A 1 86 ? -5.846 7.911 11.760 1.00 46.59 86 GLY A N 1
ATOM 701 C CA . GLY A 1 86 ? -6.066 8.880 12.824 1.00 46.59 86 GLY A CA 1
ATOM 702 C C . GLY A 1 86 ? -7.521 8.828 13.273 1.00 46.59 86 GLY A C 1
ATOM 703 O O . GLY A 1 86 ? -8.435 8.718 12.451 1.00 46.59 86 GLY A O 1
ATOM 704 N N . THR A 1 87 ? -7.731 8.835 14.585 1.00 38.69 87 THR A N 1
ATOM 705 C CA . THR A 1 87 ? -9.048 9.073 15.170 1.00 38.69 87 TH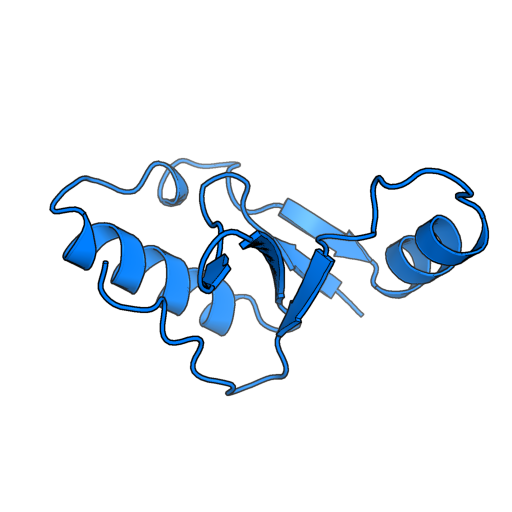R A CA 1
ATOM 706 C C . THR A 1 87 ? -9.501 10.461 14.732 1.00 38.69 87 THR A C 1
ATOM 708 O O . THR A 1 87 ? -8.820 11.438 15.041 1.00 38.69 87 THR A O 1
ATOM 711 N N . ALA A 1 88 ? -10.592 10.520 13.967 1.00 35.47 88 ALA A N 1
ATOM 712 C CA . ALA A 1 88 ? -11.364 11.748 13.816 1.00 35.47 88 ALA A CA 1
ATOM 713 C C . ALA A 1 88 ? -11.934 12.174 15.175 1.00 35.47 88 ALA A C 1
ATOM 715 O O . ALA A 1 88 ? -12.237 11.259 15.981 1.00 35.47 88 ALA A O 1
#